Protein AF-A0A8X6IWI7-F1 (afdb_monomer)

Structure (mmCIF, N/CA/C/O backbone):
data_AF-A0A8X6IWI7-F1
#
_entry.id   AF-A0A8X6IWI7-F1
#
loop_
_atom_site.group_PDB
_atom_site.id
_atom_site.type_symbol
_atom_site.label_atom_id
_atom_site.label_alt_id
_atom_site.label_comp_id
_atom_site.label_asym_id
_atom_site.label_entity_id
_atom_site.label_seq_id
_atom_site.pdbx_PDB_ins_code
_atom_site.Cartn_x
_atom_site.Cartn_y
_atom_site.Cartn_z
_atom_site.occupancy
_atom_site.B_iso_or_equiv
_atom_site.auth_seq_id
_atom_site.auth_comp_id
_atom_site.auth_asym_id
_atom_site.auth_atom_id
_atom_site.pdbx_PDB_model_num
ATOM 1 N N . MET A 1 1 ? -10.924 -8.809 19.223 1.00 84.25 1 MET A N 1
ATOM 2 C CA . MET A 1 1 ? -11.568 -7.488 19.035 1.00 84.25 1 MET A CA 1
ATOM 3 C C . MET A 1 1 ? -13.076 -7.531 19.216 1.00 84.25 1 MET A C 1
ATOM 5 O O . MET A 1 1 ? -13.504 -7.066 20.253 1.00 84.25 1 MET A O 1
ATOM 9 N N . ILE A 1 2 ? -13.879 -8.114 18.316 1.00 87.06 2 ILE A N 1
ATOM 10 C CA . ILE A 1 2 ? -15.355 -7.974 18.386 1.00 87.06 2 ILE A CA 1
ATOM 11 C C . ILE A 1 2 ? -15.958 -8.485 19.709 1.00 87.06 2 ILE A C 1
ATOM 13 O O . ILE A 1 2 ? -16.742 -7.789 20.342 1.00 87.06 2 ILE A O 1
ATOM 17 N N . ARG A 1 3 ? -15.534 -9.663 20.189 1.00 90.69 3 ARG A N 1
ATOM 18 C CA . ARG A 1 3 ? -16.011 -10.216 21.474 1.00 90.69 3 ARG A CA 1
ATOM 19 C C . ARG A 1 3 ? -15.592 -9.405 22.712 1.00 90.69 3 ARG A C 1
ATOM 21 O O . ARG A 1 3 ? -16.226 -9.542 23.744 1.00 90.69 3 ARG A O 1
ATOM 28 N N . GLN A 1 4 ? -14.521 -8.611 22.625 1.00 93.56 4 GLN A N 1
ATOM 29 C CA . GLN A 1 4 ? -13.936 -7.884 23.766 1.00 93.56 4 GLN A CA 1
ATOM 30 C C . GLN A 1 4 ? -14.277 -6.388 23.762 1.00 93.56 4 GLN A C 1
ATOM 32 O O . GLN A 1 4 ? -14.458 -5.800 24.817 1.00 93.56 4 GLN A O 1
ATOM 37 N N . LEU A 1 5 ? -14.336 -5.771 22.579 1.00 91.81 5 LEU A N 1
ATOM 38 C CA . LEU A 1 5 ? -14.524 -4.330 22.378 1.00 91.81 5 LEU A CA 1
ATOM 39 C C . LEU A 1 5 ? -15.914 -3.988 21.817 1.00 91.81 5 LEU A C 1
ATOM 41 O O . LEU A 1 5 ? -16.243 -2.816 21.671 1.00 91.81 5 LEU A O 1
ATOM 45 N N . GLY A 1 6 ? -16.723 -4.999 21.487 1.00 91.81 6 GLY A N 1
ATOM 46 C CA . GLY A 1 6 ? -18.044 -4.828 20.893 1.00 91.81 6 GLY A CA 1
ATOM 47 C C . GLY A 1 6 ? -18.021 -4.695 19.368 1.00 91.81 6 GLY A C 1
ATOM 48 O O . GLY A 1 6 ? -17.065 -5.076 18.688 1.00 91.81 6 GLY A O 1
ATOM 49 N N . LYS A 1 7 ? -19.130 -4.195 18.816 1.00 92.56 7 LYS A N 1
ATOM 50 C CA . LYS A 1 7 ? -19.333 -4.072 17.367 1.00 92.56 7 LYS A CA 1
ATOM 51 C C . LYS A 1 7 ? -18.381 -3.034 16.745 1.00 92.56 7 LYS A C 1
ATOM 53 O O . LYS A 1 7 ? -18.142 -1.999 17.367 1.00 92.56 7 LYS A O 1
ATOM 58 N N . PRO A 1 8 ? -17.879 -3.263 15.518 1.00 92.19 8 PRO A N 1
ATOM 59 C CA . PRO A 1 8 ? -17.081 -2.267 14.811 1.00 92.19 8 PRO A CA 1
ATOM 60 C C . PRO A 1 8 ? -17.909 -1.011 14.503 1.00 92.19 8 PRO A C 1
ATOM 62 O O . PRO A 1 8 ? -19.117 -1.085 14.265 1.00 92.19 8 PRO A O 1
ATOM 65 N N . THR A 1 9 ? -17.246 0.146 14.503 1.00 93.06 9 THR A N 1
ATOM 66 C CA . THR A 1 9 ? -17.865 1.438 14.156 1.00 93.06 9 THR A CA 1
ATOM 67 C C . THR A 1 9 ? -17.752 1.734 12.663 1.00 93.06 9 THR A C 1
ATOM 69 O O . THR A 1 9 ? -18.659 2.322 12.084 1.00 93.06 9 THR A O 1
ATOM 72 N N . VAL A 1 10 ? -16.641 1.334 12.042 1.00 91.44 10 VAL A N 1
ATOM 73 C CA . VAL A 1 10 ? -16.320 1.599 10.637 1.00 91.44 10 VAL A CA 1
ATOM 74 C C . VAL A 1 10 ? -15.728 0.337 10.027 1.00 91.44 10 VAL A C 1
ATOM 76 O O . VAL A 1 10 ? -14.997 -0.392 10.690 1.00 91.44 10 VAL A O 1
ATOM 79 N N . PHE A 1 11 ? -16.029 0.104 8.755 1.00 93.19 11 PHE A N 1
ATOM 80 C CA . PHE A 1 11 ? -15.331 -0.864 7.922 1.00 93.19 11 PHE A CA 1
ATOM 81 C C . PHE A 1 11 ? -14.664 -0.118 6.769 1.00 93.19 11 PHE A C 1
ATOM 83 O O . PHE A 1 11 ? -15.301 0.713 6.120 1.00 93.19 11 PHE A O 1
ATOM 90 N N . LEU A 1 12 ? -13.383 -0.392 6.529 1.00 94.25 12 LEU A N 1
ATOM 91 C CA . LEU A 1 12 ? -12.598 0.255 5.483 1.00 94.25 12 LEU A CA 1
ATOM 92 C C . LEU A 1 12 ? -11.906 -0.798 4.623 1.00 94.25 12 LEU A C 1
ATOM 94 O O . LEU A 1 12 ? -11.156 -1.637 5.119 1.00 94.25 12 LEU A O 1
ATOM 98 N N . THR A 1 13 ? -12.096 -0.696 3.313 1.00 94.81 13 THR A N 1
ATOM 99 C CA . THR A 1 13 ? -11.368 -1.492 2.324 1.00 94.81 13 THR A CA 1
ATOM 100 C C . THR A 1 13 ? -10.477 -0.611 1.471 1.00 94.81 13 THR A C 1
ATOM 102 O O . THR A 1 13 ? -10.889 0.471 1.045 1.00 94.81 13 THR A O 1
ATOM 105 N N . LYS A 1 14 ? -9.268 -1.080 1.168 1.00 94.00 14 LYS A N 1
ATOM 106 C CA . LYS A 1 14 ? -8.346 -0.392 0.263 1.00 94.00 14 LYS A CA 1
ATOM 107 C C . LYS A 1 14 ? -7.786 -1.381 -0.749 1.00 94.00 14 LYS A C 1
ATOM 109 O O . LYS A 1 14 ? -7.122 -2.329 -0.359 1.00 94.00 14 LYS A O 1
ATOM 114 N N . SER A 1 15 ? -8.003 -1.121 -2.033 1.00 92.56 15 SER A N 1
ATOM 115 C CA . SER A 1 15 ? -7.328 -1.827 -3.130 1.00 92.56 15 SER A CA 1
ATOM 116 C C . SER A 1 15 ? -6.086 -1.067 -3.577 1.00 92.56 15 SER A C 1
ATOM 118 O O . SER A 1 15 ? -6.041 0.170 -3.467 1.00 92.56 15 SER A O 1
ATOM 120 N N . ALA A 1 16 ? -5.101 -1.787 -4.108 1.00 93.25 16 ALA A N 1
ATOM 121 C CA . ALA A 1 16 ? -4.013 -1.159 -4.835 1.00 93.25 16 ALA A CA 1
ATOM 122 C C . ALA A 1 16 ? -4.431 -0.714 -6.249 1.00 93.25 16 ALA A C 1
ATOM 124 O O . ALA A 1 16 ? -5.392 -1.215 -6.829 1.00 93.25 16 ALA A O 1
ATOM 125 N N . ASN A 1 17 ? -3.757 0.330 -6.735 1.00 92.50 17 ASN A N 1
ATOM 126 C CA . ASN A 1 17 ? -3.874 0.860 -8.093 1.00 92.50 17 ASN A CA 1
ATOM 127 C C . ASN A 1 17 ? -2.459 1.157 -8.600 1.00 92.50 17 ASN A C 1
ATOM 129 O O . ASN A 1 17 ? -2.065 2.312 -8.765 1.00 92.50 17 ASN A O 1
ATOM 133 N N . GLU A 1 18 ? -1.666 0.105 -8.756 1.00 93.50 18 GLU A N 1
ATOM 134 C CA . GLU A 1 18 ? -0.228 0.167 -9.007 1.00 93.50 18 GLU A CA 1
ATOM 135 C C . GLU A 1 18 ? 0.090 0.920 -10.305 1.00 93.50 18 GLU A C 1
ATOM 137 O O . GLU A 1 18 ? 0.961 1.786 -10.325 1.00 93.50 18 GLU A O 1
ATOM 142 N N . ILE A 1 19 ? -0.699 0.675 -11.356 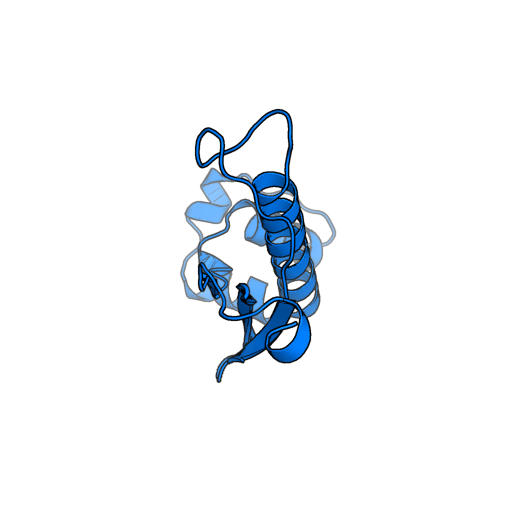1.00 92.88 19 ILE A N 1
ATOM 143 C CA . ILE A 1 19 ? -0.598 1.337 -12.670 1.00 92.88 19 ILE A CA 1
ATOM 144 C C . ILE A 1 19 ? -0.918 2.841 -12.577 1.00 92.88 19 ILE A C 1
ATOM 146 O O . ILE A 1 19 ? -0.448 3.636 -13.391 1.00 92.88 19 ILE A O 1
ATOM 150 N N . GLY A 1 20 ? -1.710 3.259 -11.587 1.00 92.44 20 GLY A N 1
ATOM 151 C CA . GLY A 1 20 ? -2.032 4.667 -11.347 1.00 92.44 20 GLY A CA 1
ATOM 152 C C . GLY A 1 20 ? -1.032 5.398 -10.449 1.00 92.44 20 GLY A C 1
ATOM 153 O O . GLY A 1 20 ? -1.081 6.625 -10.349 1.00 92.44 20 GLY A O 1
ATOM 154 N N . TRP A 1 21 ? -0.133 4.690 -9.766 1.00 94.81 21 TRP A N 1
ATOM 155 C CA . TRP A 1 21 ? 0.798 5.298 -8.818 1.00 94.81 21 TRP A CA 1
ATOM 156 C C . TRP A 1 21 ? 2.113 5.653 -9.498 1.00 94.81 21 TRP A C 1
ATOM 158 O O . TRP A 1 21 ? 3.065 4.880 -9.494 1.00 94.81 21 TRP A O 1
ATOM 168 N N . THR A 1 22 ? 2.195 6.871 -10.034 1.00 94.81 22 THR A N 1
ATOM 169 C CA . THR A 1 22 ? 3.383 7.365 -10.754 1.00 94.81 22 THR A CA 1
ATOM 170 C C . THR A 1 22 ? 4.672 7.243 -9.942 1.00 94.81 22 THR A C 1
ATOM 172 O O . THR A 1 22 ? 5.681 6.803 -10.476 1.00 94.81 22 THR A O 1
ATOM 175 N N . SER A 1 23 ? 4.640 7.533 -8.637 1.00 95.38 23 SER A N 1
ATOM 176 C CA . SER A 1 23 ? 5.803 7.357 -7.754 1.00 95.38 23 SER A CA 1
ATOM 177 C C . SER A 1 23 ? 6.238 5.892 -7.606 1.00 95.38 23 SER A C 1
ATOM 179 O O . SER A 1 23 ? 7.429 5.629 -7.465 1.00 95.38 23 SER A O 1
ATOM 181 N N . LEU A 1 24 ? 5.294 4.941 -7.619 1.00 96.50 24 LEU A N 1
ATOM 182 C CA . LEU A 1 24 ? 5.622 3.512 -7.626 1.00 96.50 24 LEU A CA 1
ATOM 183 C C . LEU A 1 24 ? 6.217 3.133 -8.983 1.00 96.50 24 LEU A C 1
ATOM 185 O O . LEU A 1 24 ? 7.293 2.559 -9.027 1.00 96.50 24 LEU A O 1
ATOM 189 N N . LEU A 1 25 ? 5.573 3.516 -10.084 1.00 96.94 25 LEU A N 1
ATOM 190 C CA . LEU A 1 25 ? 6.059 3.217 -11.431 1.00 96.94 25 LEU A CA 1
ATOM 191 C C . LEU A 1 25 ? 7.461 3.786 -11.701 1.00 96.94 25 LEU A C 1
ATOM 193 O O . LEU A 1 25 ? 8.275 3.110 -12.320 1.00 96.94 25 LEU A O 1
ATOM 197 N N . GLN A 1 26 ? 7.780 4.982 -11.196 1.00 96.94 26 GLN A N 1
ATOM 198 C CA . GLN A 1 26 ? 9.140 5.533 -11.240 1.00 96.94 26 GLN A CA 1
ATOM 199 C C . GLN A 1 26 ? 10.148 4.652 -10.495 1.00 96.94 26 GLN A C 1
ATOM 201 O O . GLN A 1 26 ? 11.249 4.423 -10.992 1.00 96.94 26 GLN A O 1
ATOM 206 N N . LEU A 1 27 ? 9.780 4.159 -9.308 1.00 96.69 27 LEU A N 1
ATOM 207 C CA . LEU A 1 27 ? 10.624 3.268 -8.515 1.00 96.69 27 LEU A CA 1
ATOM 208 C C . LEU A 1 27 ? 10.865 1.940 -9.246 1.00 96.69 27 LEU A C 1
ATOM 210 O O . LEU A 1 27 ? 12.009 1.509 -9.362 1.00 96.69 27 LEU A O 1
ATOM 214 N N . LEU A 1 28 ? 9.803 1.338 -9.785 1.00 96.88 28 LEU A N 1
ATOM 215 C CA . LEU A 1 28 ? 9.879 0.093 -10.553 1.00 96.88 28 LEU A CA 1
ATOM 216 C C . LEU A 1 28 ? 10.719 0.270 -11.823 1.00 96.88 28 LEU A C 1
ATOM 218 O O . LEU A 1 28 ? 11.576 -0.558 -12.119 1.00 96.88 28 LEU A O 1
ATOM 222 N N . TYR A 1 29 ? 10.542 1.385 -12.538 1.00 97.00 29 TYR A N 1
ATOM 223 C CA . TYR A 1 29 ? 11.363 1.721 -13.700 1.00 97.00 29 TYR A CA 1
ATOM 224 C C . TYR A 1 29 ? 12.842 1.837 -13.326 1.00 97.00 29 TYR A C 1
ATOM 226 O O . TYR A 1 29 ? 13.695 1.304 -14.035 1.00 97.00 29 TYR A O 1
ATOM 234 N N . LYS A 1 30 ? 13.148 2.501 -12.206 1.00 96.69 30 LYS A N 1
ATOM 235 C CA . LYS A 1 30 ? 14.519 2.645 -11.710 1.00 96.69 30 LYS A CA 1
ATOM 236 C C . LYS A 1 30 ? 15.152 1.289 -11.406 1.00 96.69 30 LYS A C 1
ATOM 238 O O . LYS A 1 30 ? 16.302 1.074 -11.771 1.00 96.69 30 LYS A O 1
ATOM 243 N N . PHE A 1 31 ? 14.418 0.378 -10.771 1.00 95.75 31 PHE A N 1
ATOM 244 C CA . PHE A 1 31 ? 14.911 -0.970 -10.479 1.00 95.75 31 PHE A CA 1
ATOM 245 C C . PHE A 1 31 ? 15.117 -1.803 -11.743 1.00 95.75 31 PHE A C 1
ATOM 247 O O . PHE A 1 31 ? 16.167 -2.423 -11.888 1.00 95.75 31 PHE A O 1
ATOM 254 N N . LYS A 1 32 ? 14.173 -1.751 -12.687 1.00 94.81 32 LYS A N 1
ATOM 255 C CA . LYS A 1 32 ? 14.281 -2.460 -13.967 1.00 94.81 32 LYS A CA 1
ATOM 256 C C . LYS A 1 32 ? 15.461 -1.980 -14.818 1.00 94.81 32 LYS A C 1
ATOM 258 O O . LYS A 1 32 ? 16.107 -2.786 -15.475 1.00 94.81 32 LYS A O 1
ATOM 263 N N . ASN A 1 33 ? 15.730 -0.675 -14.830 1.00 95.06 33 ASN A N 1
ATOM 264 C CA . ASN A 1 33 ? 16.718 -0.052 -15.716 1.00 95.06 33 ASN A CA 1
ATOM 265 C C . ASN A 1 33 ? 18.031 0.300 -14.997 1.00 95.06 33 ASN A C 1
ATOM 267 O O . ASN A 1 33 ? 18.611 1.352 -15.272 1.00 95.06 33 ASN A O 1
ATOM 271 N N . GLU A 1 34 ? 18.476 -0.539 -14.057 1.00 94.00 34 GLU A N 1
ATOM 272 C CA . GLU A 1 34 ? 19.792 -0.427 -13.397 1.00 94.00 34 GLU A CA 1
ATOM 273 C C . GLU A 1 34 ? 20.066 0.957 -12.776 1.00 94.00 34 GLU A C 1
ATOM 275 O O . GLU A 1 34 ? 21.174 1.490 -12.815 1.00 94.00 34 GLU A O 1
ATOM 280 N N . GLY A 1 35 ? 19.037 1.579 -12.199 1.00 92.56 35 GLY A N 1
ATOM 281 C CA . GLY A 1 35 ? 19.149 2.870 -11.526 1.00 92.56 35 GLY A CA 1
ATOM 282 C C . GLY A 1 35 ? 18.849 4.091 -12.396 1.00 92.56 35 GLY A C 1
ATOM 283 O O . GLY A 1 35 ? 18.854 5.200 -11.857 1.00 92.56 35 GLY A O 1
ATOM 284 N N . ARG A 1 36 ? 18.538 3.927 -13.691 1.00 94.62 36 ARG A N 1
ATOM 285 C CA . ARG A 1 36 ? 18.136 5.050 -14.557 1.00 94.62 36 ARG A CA 1
ATOM 286 C C . ARG A 1 36 ? 16.851 5.697 -14.058 1.00 94.62 36 ARG A C 1
ATOM 288 O O . ARG A 1 36 ? 15.848 5.029 -13.813 1.00 94.62 36 ARG A O 1
ATOM 295 N N . GLU A 1 37 ? 16.878 7.017 -13.953 1.00 93.75 37 GLU A N 1
ATOM 296 C CA . GLU A 1 37 ? 15.730 7.795 -13.506 1.00 93.75 37 GLU A CA 1
ATOM 297 C C . GLU A 1 37 ? 14.860 8.237 -14.684 1.00 93.75 37 GLU A C 1
ATOM 299 O O . GLU A 1 37 ? 15.322 8.407 -15.812 1.00 93.75 37 GLU A O 1
ATOM 304 N N . ILE A 1 38 ? 13.574 8.412 -14.404 1.00 94.25 38 ILE A N 1
ATOM 305 C CA . ILE A 1 38 ? 12.564 8.867 -15.353 1.00 94.25 38 ILE A CA 1
ATOM 306 C C . ILE A 1 38 ? 11.680 9.894 -14.646 1.00 94.25 38 ILE A C 1
ATOM 308 O O . ILE A 1 38 ? 11.379 9.748 -13.456 1.00 94.25 38 ILE A O 1
ATOM 312 N N . SER A 1 39 ? 11.275 10.955 -15.344 1.00 94.75 39 SER A N 1
ATOM 313 C CA . SER A 1 39 ? 10.428 11.994 -14.752 1.00 94.75 39 SER A CA 1
ATOM 314 C C . SER A 1 39 ? 9.007 11.483 -14.478 1.00 94.75 39 SER A C 1
ATOM 316 O O . SER A 1 39 ? 8.566 10.479 -15.047 1.00 94.75 39 SER A O 1
ATOM 318 N N . LYS A 1 40 ? 8.268 12.160 -13.589 1.00 90.94 40 LYS A N 1
ATOM 319 C CA . LYS A 1 40 ? 6.887 11.763 -13.254 1.00 90.94 40 LYS A CA 1
ATOM 320 C C . LYS A 1 40 ? 5.971 11.909 -14.456 1.00 90.94 40 LYS A C 1
ATOM 322 O O . LYS A 1 40 ? 5.080 11.086 -14.653 1.00 90.94 40 LYS A O 1
ATOM 327 N N . GLU A 1 41 ? 6.216 12.943 -15.246 1.00 93.19 41 GLU A N 1
ATOM 328 C CA . GLU A 1 41 ? 5.483 13.273 -16.456 1.00 93.19 41 GLU A CA 1
ATOM 329 C C . GLU A 1 41 ? 5.701 12.174 -17.496 1.00 93.19 41 GLU A C 1
ATOM 331 O O . GLU A 1 41 ? 4.729 11.634 -18.013 1.00 93.19 41 GLU A O 1
ATOM 336 N N . ALA A 1 42 ? 6.952 11.759 -17.724 1.00 93.44 42 ALA A N 1
ATOM 337 C CA . ALA A 1 42 ? 7.270 10.689 -18.666 1.00 93.44 42 ALA A CA 1
ATOM 338 C C . ALA A 1 42 ? 6.678 9.338 -18.227 1.00 93.44 42 ALA A C 1
ATOM 340 O O . ALA A 1 42 ? 6.073 8.642 -19.038 1.00 93.44 42 ALA A O 1
ATOM 341 N N . VAL A 1 43 ? 6.748 8.997 -16.934 1.00 94.00 43 VAL A N 1
ATOM 342 C CA . VAL A 1 43 ? 6.102 7.783 -16.396 1.00 94.00 43 VAL A CA 1
ATOM 343 C C . VAL A 1 43 ? 4.585 7.811 -16.551 1.00 94.00 43 VAL A C 1
ATOM 345 O O . VAL A 1 43 ? 3.969 6.782 -16.840 1.00 94.00 43 VAL A O 1
ATOM 348 N N . ALA A 1 44 ? 3.959 8.973 -16.366 1.00 92.75 44 ALA A N 1
ATOM 349 C CA . ALA A 1 44 ? 2.520 9.114 -16.548 1.00 92.75 44 ALA A CA 1
ATOM 350 C C . ALA A 1 44 ? 2.100 8.852 -18.004 1.00 92.75 44 ALA A C 1
ATOM 352 O O . ALA A 1 44 ? 1.030 8.273 -18.210 1.00 92.75 44 ALA A O 1
ATOM 353 N N . GLN A 1 45 ? 2.953 9.199 -18.975 1.00 95.12 45 GLN A N 1
ATOM 354 C CA . GLN A 1 45 ? 2.720 8.984 -20.408 1.00 95.12 45 GLN A CA 1
ATOM 355 C C . GLN A 1 45 ? 2.988 7.550 -20.889 1.00 95.12 45 GLN A C 1
ATOM 357 O O . GLN A 1 45 ? 2.590 7.221 -22.004 1.00 95.12 45 GLN A O 1
ATOM 362 N N . LEU A 1 46 ? 3.602 6.681 -20.072 1.00 94.94 46 LEU A N 1
ATOM 363 C CA . LEU A 1 46 ? 3.756 5.266 -20.427 1.00 94.94 46 LEU A CA 1
ATOM 364 C C . LEU A 1 46 ? 2.391 4.638 -20.733 1.00 94.94 46 LEU A C 1
ATOM 366 O O . LEU A 1 46 ? 1.387 4.894 -20.046 1.00 94.94 46 LEU A O 1
ATOM 370 N N . ASN A 1 47 ? 2.355 3.789 -21.751 1.00 96.00 47 ASN A N 1
ATOM 371 C CA . ASN A 1 47 ? 1.140 3.094 -22.133 1.00 96.00 47 ASN A CA 1
ATOM 372 C C . ASN A 1 47 ? 0.768 2.022 -21.087 1.00 96.00 47 ASN A C 1
ATOM 374 O O . ASN A 1 47 ? 1.526 1.693 -20.169 1.00 96.00 47 ASN A O 1
ATOM 378 N N . TYR A 1 48 ? -0.442 1.477 -21.202 1.00 94.69 48 TYR A N 1
ATOM 379 C CA . TYR A 1 48 ? -0.946 0.484 -20.250 1.00 94.69 48 TYR A CA 1
ATOM 380 C C . TYR A 1 48 ? -0.069 -0.777 -20.174 1.00 94.69 48 TYR A C 1
ATOM 382 O O . TYR A 1 48 ? 0.125 -1.327 -19.089 1.00 94.69 48 TYR A O 1
ATOM 390 N N . ILE A 1 49 ? 0.471 -1.224 -21.310 1.00 95.62 49 ILE A N 1
ATOM 391 C CA . ILE A 1 49 ? 1.285 -2.440 -21.404 1.00 95.62 49 ILE A CA 1
ATOM 392 C C . ILE A 1 49 ? 2.621 -2.224 -20.690 1.00 95.62 49 ILE A C 1
ATOM 394 O O . ILE A 1 49 ? 2.989 -3.029 -19.840 1.00 95.62 49 ILE A O 1
ATOM 398 N N . GLU A 1 50 ? 3.302 -1.111 -20.951 1.00 95.38 50 GLU A N 1
ATOM 399 C CA . GLU A 1 50 ? 4.566 -0.742 -20.302 1.00 95.38 50 GLU A CA 1
ATOM 400 C C . GLU A 1 50 ? 4.411 -0.661 -18.782 1.00 95.38 50 GLU A C 1
ATOM 402 O O . GLU A 1 50 ? 5.201 -1.244 -18.038 1.00 95.38 50 GLU A O 1
ATOM 407 N N . LYS A 1 51 ? 3.343 -0.007 -18.309 1.00 95.81 51 LYS A N 1
ATOM 408 C CA . LYS A 1 51 ? 3.031 0.066 -16.875 1.00 95.81 51 LYS A CA 1
ATOM 409 C C . LYS A 1 51 ? 2.747 -1.313 -16.283 1.00 95.81 51 LYS A C 1
ATOM 411 O O . LYS A 1 51 ? 3.207 -1.610 -15.184 1.00 95.81 51 LYS A O 1
ATOM 416 N N . SER A 1 52 ? 2.017 -2.159 -17.007 1.00 94.00 52 SER A N 1
ATOM 417 C CA . SER A 1 52 ? 1.705 -3.521 -16.561 1.00 94.00 52 SER A CA 1
ATOM 418 C C . SER A 1 52 ? 2.959 -4.386 -16.458 1.00 94.00 52 SER A C 1
ATOM 420 O O . SER A 1 52 ? 3.096 -5.139 -15.500 1.00 94.00 52 SER A O 1
ATOM 422 N N . ILE A 1 53 ? 3.896 -4.252 -17.400 1.00 95.12 53 ILE A N 1
ATOM 423 C CA . ILE A 1 53 ? 5.182 -4.958 -17.365 1.00 95.12 53 ILE A CA 1
ATOM 424 C C . ILE A 1 53 ? 5.969 -4.568 -16.109 1.00 95.12 53 ILE A C 1
ATOM 426 O O . ILE A 1 53 ? 6.406 -5.454 -15.382 1.00 95.12 53 ILE A O 1
ATOM 430 N N . LEU A 1 54 ? 6.084 -3.267 -15.811 1.00 95.94 54 LEU A N 1
ATOM 431 C CA . LEU A 1 54 ? 6.787 -2.790 -14.612 1.00 95.94 54 LEU A CA 1
ATOM 432 C C . LEU A 1 54 ? 6.210 -3.389 -13.321 1.00 95.94 54 LEU A C 1
ATOM 434 O O . LEU A 1 54 ? 6.962 -3.812 -12.449 1.00 95.94 54 LEU A O 1
ATOM 438 N N . VAL A 1 55 ? 4.880 -3.431 -13.200 1.00 94.81 55 VAL A N 1
ATOM 439 C CA . VAL A 1 55 ? 4.191 -3.974 -12.016 1.00 94.81 55 VAL A CA 1
ATOM 440 C C . VAL A 1 55 ? 4.357 -5.490 -11.908 1.00 94.81 55 VAL A C 1
ATOM 442 O O . VAL A 1 55 ? 4.609 -5.999 -10.818 1.00 94.81 55 VAL A O 1
ATOM 445 N N . ASN A 1 56 ? 4.226 -6.214 -13.022 1.00 92.94 56 ASN A N 1
ATOM 446 C CA . ASN A 1 56 ? 4.282 -7.676 -13.028 1.00 92.94 56 ASN A CA 1
ATOM 447 C C . ASN A 1 56 ? 5.696 -8.222 -12.781 1.00 92.94 56 ASN A C 1
ATOM 449 O O . ASN A 1 56 ? 5.833 -9.274 -12.163 1.00 92.94 56 ASN A O 1
ATOM 453 N N . GLU A 1 57 ? 6.735 -7.528 -13.250 1.00 94.56 57 GLU A N 1
ATOM 454 C CA . GLU A 1 57 ? 8.129 -7.955 -13.063 1.00 94.56 57 GLU A CA 1
ATOM 455 C C . GLU A 1 57 ? 8.619 -7.791 -11.617 1.00 94.56 57 GLU A C 1
ATOM 457 O O . GLU A 1 57 ? 9.508 -8.526 -11.192 1.00 94.56 57 GLU A O 1
ATOM 462 N N . ASP A 1 58 ? 8.024 -6.881 -10.840 1.00 94.94 58 ASP A N 1
ATOM 463 C CA . ASP A 1 58 ? 8.382 -6.661 -9.436 1.00 94.94 58 ASP A CA 1
ATOM 464 C C . ASP A 1 58 ? 7.140 -6.496 -8.537 1.00 94.94 58 ASP A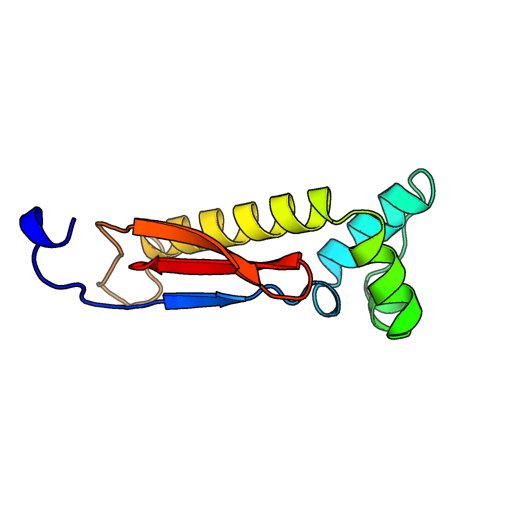 C 1
ATOM 466 O O . ASP A 1 58 ? 6.849 -5.454 -7.931 1.00 94.94 58 ASP A O 1
ATOM 470 N N . ALA A 1 59 ? 6.391 -7.595 -8.425 1.00 92.44 59 ALA A N 1
ATOM 471 C CA . ALA A 1 59 ? 5.221 -7.694 -7.555 1.00 92.44 59 ALA A CA 1
ATOM 472 C C . ALA A 1 59 ? 5.573 -7.577 -6.055 1.00 92.44 59 ALA A C 1
ATOM 474 O O . ALA A 1 59 ? 4.737 -7.158 -5.247 1.00 92.44 59 ALA A O 1
ATOM 475 N N . VAL A 1 60 ? 6.809 -7.915 -5.666 1.00 93.69 60 VAL A N 1
ATOM 476 C CA . VAL A 1 60 ? 7.275 -7.839 -4.272 1.00 93.69 60 VAL A CA 1
ATOM 477 C C . VAL A 1 60 ? 7.362 -6.384 -3.825 1.00 93.69 60 VAL A C 1
ATOM 479 O O . VAL A 1 60 ? 6.792 -6.027 -2.787 1.00 93.69 60 VAL A O 1
ATOM 482 N N . THR A 1 61 ? 7.996 -5.517 -4.620 1.00 95.75 61 THR A N 1
ATOM 483 C CA . THR A 1 61 ? 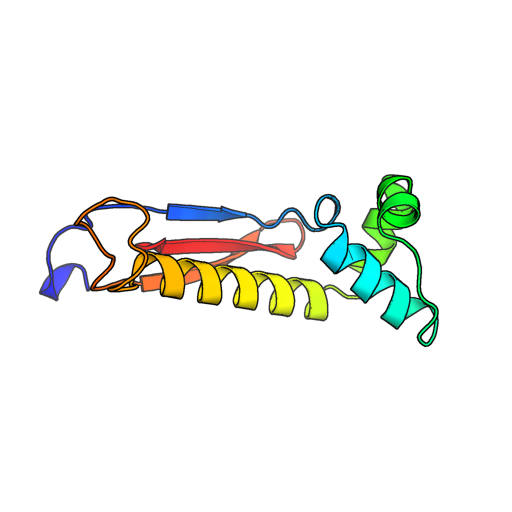8.037 -4.078 -4.332 1.00 95.75 61 THR A CA 1
ATOM 484 C C . THR A 1 61 ? 6.632 -3.488 -4.299 1.00 95.75 61 T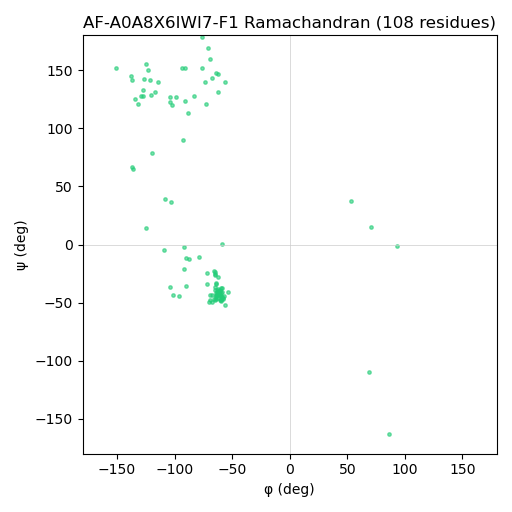HR A C 1
ATOM 486 O O . THR A 1 61 ? 6.328 -2.707 -3.393 1.00 95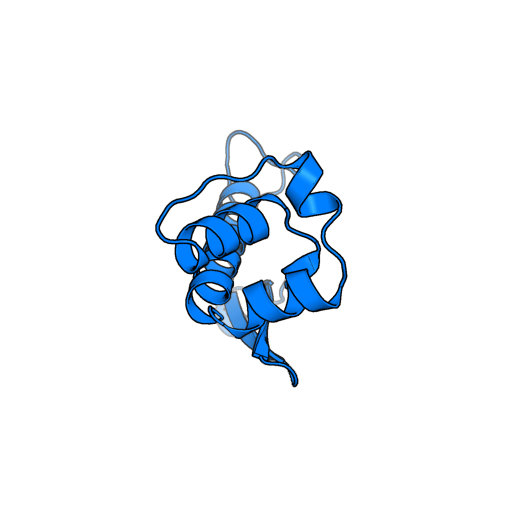.75 61 THR A O 1
ATOM 489 N N . CYS A 1 62 ? 5.739 -3.901 -5.205 1.00 95.12 62 CYS A N 1
ATOM 490 C CA . CYS A 1 62 ? 4.337 -3.472 -5.196 1.00 95.12 62 CYS A CA 1
ATOM 491 C C . CYS A 1 62 ? 3.632 -3.816 -3.872 1.00 95.12 62 CYS A C 1
ATOM 493 O O . CYS A 1 62 ? 3.001 -2.949 -3.255 1.00 95.12 62 CYS A O 1
ATOM 495 N N . ALA A 1 63 ? 3.794 -5.047 -3.379 1.00 94.50 63 ALA A N 1
ATOM 496 C CA . ALA A 1 63 ? 3.221 -5.487 -2.108 1.00 94.50 63 ALA A CA 1
ATOM 497 C C . ALA A 1 63 ? 3.799 -4.716 -0.905 1.00 94.50 63 ALA A C 1
ATOM 499 O O . ALA A 1 63 ? 3.048 -4.277 -0.025 1.00 94.50 63 ALA A O 1
ATOM 500 N N . ILE A 1 64 ? 5.118 -4.494 -0.877 1.00 95.56 64 ILE A N 1
ATOM 501 C CA . ILE A 1 64 ? 5.787 -3.704 0.171 1.00 95.56 64 ILE A CA 1
ATOM 502 C C . ILE A 1 64 ? 5.275 -2.260 0.162 1.00 95.56 64 ILE A C 1
ATOM 504 O O . ILE A 1 64 ? 4.937 -1.709 1.218 1.00 95.56 64 ILE A O 1
ATOM 508 N N . TYR A 1 65 ? 5.183 -1.654 -1.022 1.00 96.38 65 TYR A N 1
ATOM 509 C CA . TYR A 1 65 ? 4.704 -0.289 -1.211 1.00 96.38 65 TYR A CA 1
ATOM 510 C C . TYR A 1 65 ? 3.267 -0.134 -0.707 1.00 96.38 65 TYR A C 1
ATOM 512 O O . TYR A 1 65 ? 2.977 0.761 0.092 1.00 96.38 65 TYR A O 1
ATOM 520 N N . PHE A 1 66 ? 2.382 -1.054 -1.096 1.00 96.25 66 PHE A N 1
ATOM 521 C CA . PHE A 1 66 ? 0.998 -1.075 -0.634 1.00 96.25 66 PHE A CA 1
ATOM 522 C C . PHE A 1 66 ? 0.891 -1.216 0.887 1.00 96.25 66 PHE A C 1
ATOM 524 O O . PHE A 1 66 ? 0.204 -0.424 1.536 1.00 96.25 66 PHE A O 1
ATOM 531 N N . ASN A 1 67 ? 1.605 -2.177 1.480 1.00 95.62 67 ASN A N 1
ATOM 532 C CA . ASN A 1 67 ? 1.600 -2.373 2.929 1.00 95.62 67 ASN A CA 1
ATOM 533 C C . ASN A 1 67 ? 2.076 -1.107 3.661 1.00 95.62 67 ASN A C 1
ATOM 535 O O . ASN A 1 67 ? 1.478 -0.698 4.659 1.00 95.62 67 ASN A O 1
ATOM 539 N N . ARG A 1 68 ? 3.109 -0.428 3.141 1.00 96.44 68 ARG A N 1
ATOM 540 C CA . ARG A 1 68 ? 3.588 0.841 3.703 1.00 96.44 68 ARG A CA 1
ATOM 541 C C . ARG A 1 68 ? 2.531 1.942 3.616 1.00 96.44 68 ARG A C 1
ATOM 543 O O . ARG A 1 68 ? 2.332 2.642 4.611 1.00 96.44 68 ARG A O 1
ATOM 550 N N . LEU A 1 69 ? 1.830 2.076 2.489 1.00 95.94 69 LEU A N 1
ATOM 551 C CA . LEU A 1 69 ? 0.722 3.027 2.347 1.00 95.94 69 LEU A CA 1
ATOM 552 C C . LEU A 1 69 ? -0.393 2.758 3.363 1.00 95.94 69 LEU A C 1
ATOM 554 O O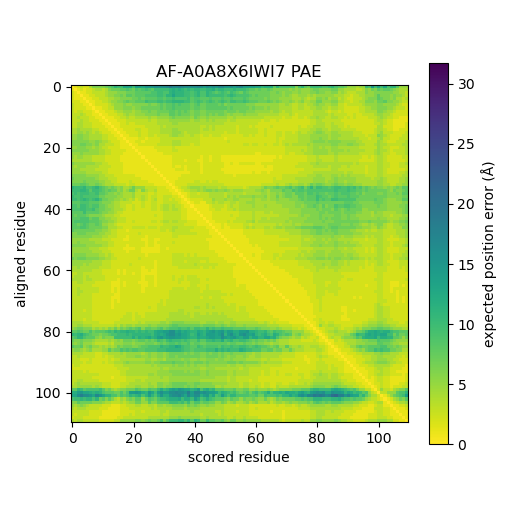 . LEU A 1 69 ? -0.837 3.685 4.041 1.00 95.94 69 LEU A O 1
ATOM 558 N N . VAL A 1 70 ? -0.805 1.498 3.520 1.00 96.69 70 VAL A N 1
ATOM 559 C CA . VAL A 1 70 ? -1.829 1.103 4.500 1.00 96.69 70 VAL A CA 1
ATOM 560 C C . VAL A 1 70 ? -1.382 1.427 5.927 1.00 96.69 70 VAL A C 1
ATOM 562 O O . VAL A 1 70 ? -2.159 1.977 6.707 1.00 96.69 70 VAL A O 1
ATOM 565 N N . ASN A 1 71 ? -0.118 1.172 6.268 1.00 95.75 71 ASN A N 1
ATOM 566 C CA . ASN A 1 71 ? 0.429 1.481 7.593 1.00 95.75 71 ASN A CA 1
ATOM 567 C C . ASN A 1 71 ? 0.437 2.981 7.889 1.00 95.75 71 ASN A C 1
ATOM 569 O O . ASN A 1 71 ? 0.048 3.398 8.982 1.00 95.75 71 ASN A O 1
ATOM 573 N N . ILE A 1 72 ? 0.867 3.796 6.922 1.00 95.69 72 ILE A N 1
ATOM 574 C CA . ILE A 1 72 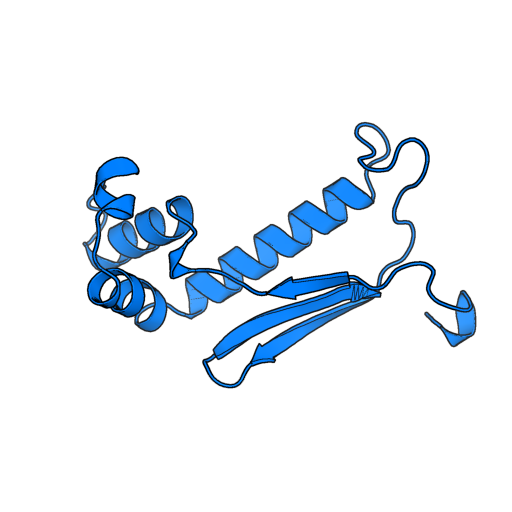? 0.870 5.255 7.060 1.00 95.69 72 ILE A CA 1
ATOM 575 C C . ILE A 1 72 ? -0.562 5.772 7.196 1.00 95.69 72 ILE A C 1
ATOM 577 O O . ILE A 1 72 ? -0.828 6.579 8.083 1.00 95.69 72 ILE A O 1
ATOM 581 N N . MET A 1 73 ? -1.491 5.270 6.381 1.00 95.12 73 MET A N 1
ATOM 582 C CA . MET A 1 73 ? -2.905 5.630 6.459 1.00 95.12 73 MET A CA 1
ATOM 583 C C . MET A 1 73 ? -3.470 5.353 7.857 1.00 95.12 73 MET A C 1
ATOM 585 O O . MET A 1 73 ? -3.992 6.269 8.483 1.00 95.12 73 MET A O 1
ATOM 589 N N . ILE A 1 74 ? -3.291 4.146 8.402 1.00 94.75 74 ILE A N 1
ATOM 590 C CA . ILE A 1 74 ? -3.769 3.815 9.757 1.00 94.75 74 ILE A CA 1
ATOM 591 C C . ILE A 1 74 ? -3.112 4.715 10.816 1.00 94.75 74 ILE A C 1
ATOM 593 O O . ILE A 1 74 ? -3.787 5.186 11.732 1.00 94.75 74 ILE A O 1
ATOM 597 N N . LYS A 1 75 ? -1.813 5.019 10.678 1.00 94.19 75 LYS A N 1
ATOM 598 C CA . LYS A 1 75 ? -1.107 5.939 11.584 1.00 94.19 75 LYS A CA 1
ATOM 599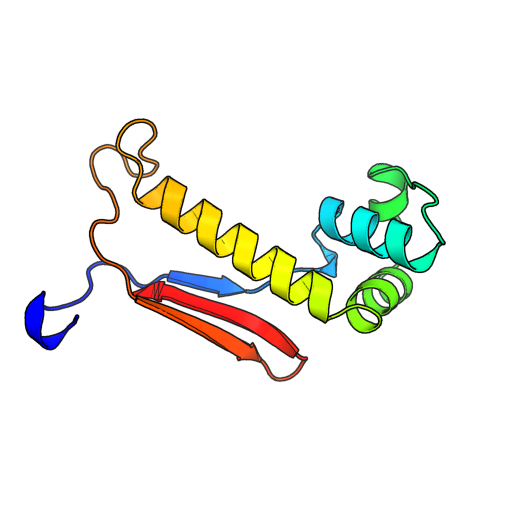 C C . LYS A 1 75 ? -1.704 7.350 11.555 1.00 94.19 75 LYS A C 1
ATOM 601 O O . LYS A 1 75 ? -1.820 7.972 12.608 1.00 94.19 75 LYS A O 1
ATOM 606 N N . ILE A 1 76 ? -2.085 7.846 10.378 1.00 94.56 76 ILE A N 1
ATOM 607 C CA . ILE A 1 76 ? -2.765 9.140 10.227 1.00 94.56 76 ILE A CA 1
ATOM 608 C C . ILE A 1 76 ? -4.147 9.085 10.888 1.00 94.56 76 ILE A C 1
ATOM 610 O O . ILE A 1 76 ? -4.464 9.956 11.694 1.00 94.56 76 ILE A O 1
ATOM 614 N N . LEU A 1 77 ? -4.930 8.034 10.629 1.00 93.75 77 LEU A N 1
ATOM 615 C CA . LEU A 1 77 ? -6.271 7.862 11.202 1.00 93.75 77 LEU A CA 1
ATOM 616 C C . LEU A 1 77 ? -6.268 7.740 12.739 1.00 93.75 77 LEU A C 1
ATOM 618 O O . LEU A 1 77 ? -7.249 8.099 13.390 1.00 93.75 77 LEU A O 1
ATOM 622 N N . GLY A 1 78 ? -5.179 7.240 13.329 1.00 93.44 78 GLY A N 1
ATOM 623 C CA . GLY A 1 78 ? -4.988 7.151 14.782 1.00 93.44 78 GLY A CA 1
ATOM 624 C C . GLY A 1 78 ? -4.274 8.351 15.421 1.00 93.44 78 GLY A C 1
ATOM 625 O O . GLY A 1 78 ? -4.076 8.360 16.642 1.00 93.44 78 GLY A O 1
ATOM 626 N N . SER A 1 79 ? -3.856 9.344 14.627 1.00 93.00 79 SER A N 1
ATOM 627 C CA . SER A 1 79 ? -3.095 10.508 15.097 1.00 93.00 79 SER A CA 1
ATOM 628 C C . SER A 1 79 ? -3.895 11.344 16.095 1.00 93.00 79 SER A C 1
ATOM 630 O O . SER A 1 79 ? -5.109 11.455 15.991 1.00 93.00 79 SER A O 1
ATOM 632 N N . LYS A 1 80 ? -3.209 11.961 17.067 1.00 88.00 80 LYS A N 1
ATOM 633 C CA . LYS A 1 80 ? -3.821 12.903 18.024 1.00 88.00 80 LYS A CA 1
ATOM 634 C C . LYS A 1 80 ? -3.749 14.365 17.572 1.00 88.00 80 LYS A C 1
ATOM 636 O O . LYS A 1 80 ? -4.484 15.184 18.100 1.00 88.00 80 LYS A O 1
ATOM 641 N N . LYS A 1 81 ? -2.824 14.697 16.662 1.00 85.62 81 LYS A N 1
ATOM 642 C CA . LYS A 1 81 ? -2.552 16.087 16.247 1.00 85.62 81 LYS A CA 1
ATOM 643 C C . LYS A 1 81 ? -3.290 16.469 14.966 1.00 85.62 81 LYS A C 1
ATOM 645 O O . LYS A 1 81 ? -3.886 17.530 14.901 1.00 85.62 81 LYS A O 1
ATOM 650 N N . ASN A 1 82 ? -3.270 15.576 13.977 1.00 82.31 82 ASN A N 1
ATOM 651 C CA . ASN A 1 82 ? -3.866 15.800 12.661 1.00 82.31 82 ASN A CA 1
ATOM 652 C C . ASN A 1 82 ? -4.943 14.742 12.446 1.00 82.31 82 ASN A C 1
ATOM 654 O O . ASN A 1 82 ? -4.673 13.716 11.825 1.00 82.31 82 ASN A O 1
ATOM 658 N N . ILE A 1 83 ? -6.112 14.954 13.049 1.00 87.94 83 ILE A N 1
ATOM 659 C CA . ILE A 1 83 ? -7.227 14.009 13.016 1.00 87.94 83 ILE A CA 1
ATOM 660 C C . ILE A 1 83 ? -8.081 14.305 11.771 1.00 87.94 83 ILE A C 1
ATOM 662 O O . ILE A 1 83 ? -8.721 15.356 11.717 1.00 87.94 83 ILE A O 1
ATOM 666 N N . PRO A 1 84 ? -8.134 13.405 10.771 1.00 88.44 84 PRO A N 1
ATOM 667 C CA . PRO A 1 84 ? -8.895 13.652 9.542 1.00 88.44 84 PRO A CA 1
ATOM 668 C C . PRO A 1 84 ? -10.410 13.751 9.763 1.00 88.44 84 PRO A C 1
ATOM 670 O O . PRO A 1 84 ? -11.109 14.359 8.962 1.00 88.44 84 PRO A O 1
ATOM 673 N N . PHE A 1 85 ? -10.917 13.160 10.849 1.00 88.94 85 PHE A N 1
ATOM 674 C CA . PHE A 1 85 ? -12.341 13.117 11.191 1.00 88.94 85 PHE A CA 1
ATOM 675 C C . PHE A 1 85 ? -12.684 14.027 12.385 1.00 88.94 85 PHE A C 1
ATOM 677 O O . PHE A 1 85 ? -13.464 13.661 13.266 1.00 88.94 85 PHE A O 1
ATOM 684 N N . GLY A 1 86 ? -12.070 15.211 12.452 1.00 87.38 86 GLY A N 1
ATOM 685 C CA . GLY A 1 86 ? -12.323 16.189 13.514 1.00 87.38 86 GLY A CA 1
ATOM 686 C C . GLY A 1 86 ? -11.809 15.709 14.871 1.00 87.38 86 GLY A C 1
ATOM 687 O O . GLY A 1 86 ? -10.609 15.640 15.084 1.00 87.38 86 GLY A O 1
ATOM 688 N N . GLN A 1 87 ? -12.698 15.373 15.805 1.00 88.25 87 GLN A N 1
ATOM 689 C CA . GLN A 1 87 ? -12.303 14.843 17.121 1.00 88.25 87 GLN A CA 1
ATOM 690 C C . GLN A 1 87 ? -12.177 13.310 17.158 1.00 88.25 87 GLN A C 1
ATOM 692 O O . GLN A 1 87 ? -11.663 12.746 18.126 1.00 88.25 87 GLN A O 1
ATOM 697 N N . TYR A 1 88 ? -12.649 12.616 16.118 1.00 91.56 88 TYR A N 1
ATOM 698 C CA . TYR A 1 88 ? -12.727 11.158 16.098 1.00 91.56 88 TYR A CA 1
ATOM 699 C C . TYR A 1 88 ? -11.457 10.537 15.516 1.00 91.56 88 TYR A C 1
ATOM 701 O O . TYR A 1 88 ? -11.084 10.802 14.376 1.00 91.56 88 TYR A O 1
ATOM 709 N N . ARG A 1 89 ? -10.809 9.657 16.283 1.00 93.69 89 ARG A N 1
ATOM 710 C CA . ARG A 1 89 ? -9.607 8.923 15.858 1.00 93.69 89 ARG A CA 1
ATOM 711 C C . ARG A 1 89 ? -9.790 7.420 15.998 1.00 93.69 89 ARG A C 1
ATOM 713 O O . ARG A 1 89 ? -10.536 6.954 16.859 1.00 93.69 89 ARG A O 1
ATOM 720 N N . VAL A 1 90 ? -9.041 6.663 15.206 1.00 93.38 90 VAL A N 1
ATOM 721 C CA . VAL A 1 90 ? -8.977 5.203 15.330 1.00 93.38 90 VAL A CA 1
ATOM 722 C C . VAL A 1 90 ? -8.180 4.838 16.584 1.00 93.38 90 VAL A C 1
ATOM 724 O O . VAL A 1 90 ? -7.023 5.233 16.739 1.00 93.38 90 VAL A O 1
ATOM 727 N N . ILE A 1 91 ? -8.813 4.102 17.501 1.00 92.62 91 ILE A N 1
ATOM 728 C CA . ILE A 1 91 ? -8.201 3.643 18.763 1.00 92.62 91 ILE A CA 1
ATOM 729 C C . ILE A 1 91 ? -7.791 2.174 18.653 1.00 92.62 91 ILE A C 1
ATOM 731 O O . ILE A 1 91 ? -6.692 1.798 19.056 1.00 92.62 91 ILE A O 1
ATOM 735 N N . HIS A 1 92 ? -8.667 1.359 18.073 1.00 94.00 92 HIS A N 1
ATOM 736 C CA . HIS A 1 92 ? -8.463 -0.062 17.842 1.00 94.00 92 HIS A CA 1
ATOM 737 C C . HIS A 1 92 ? -8.711 -0.349 16.371 1.00 94.00 92 HIS A C 1
ATOM 739 O O . HIS A 1 92 ? -9.600 0.257 15.778 1.00 94.00 92 HIS A O 1
ATOM 745 N N . TYR A 1 93 ? -7.923 -1.254 15.802 1.00 94.69 93 TYR A N 1
ATOM 746 C CA . TYR A 1 93 ? -8.151 -1.746 14.457 1.00 94.69 93 TYR A CA 1
ATOM 747 C C . TYR A 1 93 ? -7.630 -3.174 14.314 1.00 94.69 93 TYR A C 1
ATOM 749 O O . TYR A 1 93 ? -6.658 -3.573 14.963 1.00 94.69 93 TYR A O 1
ATOM 757 N N . PHE A 1 94 ? -8.250 -3.923 13.418 1.00 93.56 94 PHE A N 1
ATOM 758 C CA . PHE A 1 94 ? -7.760 -5.180 12.884 1.00 93.56 94 PHE A CA 1
ATOM 759 C C . PHE A 1 94 ? -7.631 -5.018 11.375 1.00 93.56 94 PHE A C 1
ATOM 761 O O . PHE A 1 94 ? -8.572 -4.597 10.712 1.00 93.56 94 PHE A O 1
ATOM 768 N N . LYS A 1 95 ? -6.469 -5.356 10.815 1.00 94.00 95 LYS A N 1
ATOM 769 C CA . LYS A 1 95 ? -6.263 -5.335 9.365 1.00 94.00 95 LYS A CA 1
ATOM 770 C C . LYS A 1 95 ? -5.856 -6.714 8.869 1.00 94.00 95 LYS A C 1
ATOM 772 O O . LYS A 1 95 ? -5.035 -7.384 9.496 1.00 94.00 95 LYS A O 1
ATOM 777 N N . ARG A 1 96 ? -6.368 -7.083 7.704 1.00 94.75 96 ARG A N 1
ATOM 778 C CA . ARG A 1 96 ? -5.965 -8.260 6.937 1.00 94.75 96 ARG A CA 1
ATOM 779 C C . ARG A 1 96 ? -5.641 -7.811 5.519 1.00 94.75 96 ARG A C 1
ATOM 781 O O . ARG A 1 96 ? -6.403 -7.040 4.942 1.00 94.75 96 ARG A O 1
ATOM 788 N N . ILE A 1 97 ? -4.515 -8.266 4.981 1.00 93.94 97 ILE A N 1
ATOM 789 C CA . ILE A 1 97 ? -4.167 -8.065 3.572 1.00 93.94 97 ILE A CA 1
ATOM 790 C C . ILE A 1 97 ? -4.396 -9.390 2.856 1.00 93.94 97 ILE A C 1
ATOM 792 O O . ILE A 1 97 ? -3.891 -10.421 3.294 1.00 93.94 97 ILE A O 1
ATOM 796 N N . GLU A 1 98 ? -5.166 -9.349 1.780 1.00 93.88 98 GLU A N 1
ATOM 797 C CA . GLU A 1 98 ? -5.448 -10.482 0.904 1.00 93.88 98 GLU A CA 1
ATOM 798 C C . GLU A 1 98 ? -5.048 -10.125 -0.521 1.00 93.88 98 GLU A C 1
ATOM 800 O O . GLU A 1 98 ? -5.087 -8.961 -0.911 1.00 93.88 98 GLU A O 1
ATOM 805 N N . PHE A 1 99 ? -4.660 -11.123 -1.303 1.00 89.88 99 PHE A N 1
ATOM 806 C CA . PHE A 1 99 ? -4.325 -10.941 -2.708 1.00 89.88 99 PHE A CA 1
ATOM 807 C C . PHE A 1 99 ? -5.500 -11.420 -3.556 1.00 89.88 99 PHE A C 1
ATOM 809 O O . PHE A 1 99 ? -5.921 -12.571 -3.451 1.00 89.88 99 PHE A O 1
ATOM 816 N N . GLN A 1 100 ? -6.065 -10.520 -4.362 1.00 83.69 100 GLN A N 1
ATOM 817 C CA . GLN A 1 100 ? -7.194 -10.843 -5.237 1.00 83.69 100 GLN A CA 1
ATOM 818 C C . GLN A 1 100 ? -6.734 -11.643 -6.467 1.00 83.69 100 GLN A C 1
ATOM 820 O O . GLN A 1 100 ? -5.542 -11.872 -6.662 1.00 83.69 100 GLN A O 1
ATOM 825 N N . HIS A 1 101 ? -7.675 -12.033 -7.336 1.00 63.84 101 HIS A N 1
ATOM 826 C CA . HIS A 1 101 ? -7.497 -12.974 -8.459 1.00 63.84 101 HIS A CA 1
ATOM 827 C C . HIS A 1 101 ? -6.433 -12.586 -9.520 1.00 63.84 101 HIS A C 1
ATOM 829 O O . HIS A 1 101 ? -6.226 -13.312 -10.489 1.00 63.84 101 HIS A O 1
ATOM 835 N N . ARG A 1 102 ? -5.747 -11.449 -9.349 1.00 69.94 102 ARG A N 1
ATOM 836 C CA . ARG A 1 102 ? -4.648 -10.952 -10.195 1.00 69.94 102 ARG A CA 1
ATOM 837 C C . ARG A 1 102 ? -3.365 -10.649 -9.410 1.00 69.94 102 ARG A C 1
ATOM 839 O O . ARG A 1 102 ? -2.512 -9.928 -9.905 1.00 69.94 102 ARG A O 1
ATOM 846 N N . GLY A 1 103 ? -3.255 -11.121 -8.167 1.00 76.81 103 GLY A N 1
ATOM 847 C CA . GLY A 1 103 ? -2.102 -10.833 -7.308 1.00 76.81 103 GLY A CA 1
ATOM 848 C C . GLY A 1 103 ? -2.029 -9.379 -6.824 1.00 76.81 103 GLY A C 1
ATOM 849 O O . GLY A 1 103 ? -0.997 -8.955 -6.320 1.00 76.81 103 GLY A O 1
ATOM 850 N N . CYS A 1 104 ? -3.118 -8.615 -6.947 1.00 83.94 104 CYS A N 1
ATOM 851 C CA . CYS A 1 104 ? -3.202 -7.255 -6.423 1.00 83.94 104 CYS A CA 1
ATOM 852 C C . CYS A 1 104 ? -3.569 -7.306 -4.928 1.00 83.94 104 CYS A C 1
ATOM 854 O O . CYS A 1 104 ? -4.553 -7.973 -4.572 1.00 83.94 104 CYS A O 1
ATOM 856 N N . PRO A 1 105 ? -2.809 -6.640 -4.041 1.00 93.00 105 PRO A N 1
ATOM 857 C CA . PRO A 1 105 ? -3.096 -6.632 -2.623 1.00 93.00 105 PRO A CA 1
ATOM 858 C C . PRO A 1 105 ? -4.317 -5.759 -2.309 1.00 93.00 105 PRO A C 1
ATOM 860 O O . PRO A 1 105 ? -4.520 -4.660 -2.835 1.00 93.00 105 PRO A O 1
ATOM 863 N N . HIS A 1 106 ? -5.124 -6.259 -1.387 1.00 94.38 106 HIS A N 1
ATOM 864 C CA . HIS A 1 106 ? -6.351 -5.647 -0.923 1.00 94.38 106 HIS A CA 1
ATOM 865 C C . HIS A 1 106 ? -6.395 -5.712 0.602 1.00 94.38 106 HIS A C 1
ATOM 867 O O . HIS A 1 106 ? -6.239 -6.772 1.206 1.00 94.38 106 HIS A O 1
ATOM 873 N N . ALA A 1 107 ? -6.575 -4.564 1.243 1.00 96.81 107 ALA A N 1
ATOM 874 C CA . ALA A 1 107 ? -6.648 -4.460 2.690 1.00 96.81 107 ALA A CA 1
ATOM 875 C C . ALA A 1 107 ? -8.106 -4.397 3.139 1.00 96.81 107 ALA A C 1
ATOM 877 O O . ALA A 1 107 ? -8.847 -3.514 2.710 1.00 96.81 107 ALA A O 1
ATOM 878 N N . HIS A 1 108 ? -8.470 -5.282 4.060 1.00 95.62 108 HIS A N 1
ATOM 879 C CA . HIS A 1 108 ? -9.704 -5.231 4.833 1.00 95.62 108 HIS A CA 1
ATOM 880 C C . HIS A 1 108 ? -9.373 -4.753 6.247 1.00 95.62 108 HIS A C 1
ATOM 882 O O . HIS A 1 108 ? -8.534 -5.358 6.920 1.00 95.62 108 HIS A O 1
ATOM 888 N N . ILE A 1 109 ? -9.998 -3.663 6.687 1.00 95.81 109 ILE A N 1
ATOM 889 C CA . ILE A 1 109 ? -9.719 -3.009 7.967 1.00 95.81 109 ILE A CA 1
ATOM 890 C C . ILE A 1 109 ? -11.031 -2.846 8.741 1.00 95.81 109 ILE A C 1
ATOM 892 O O . ILE A 1 109 ? -12.010 -2.308 8.219 1.00 95.81 109 ILE A O 1
ATOM 896 N N . LEU A 1 110 ? -11.018 -3.322 9.985 1.00 91.56 110 LEU A N 1
ATOM 897 C CA . LEU A 1 110 ? -12.085 -3.249 10.987 1.00 91.56 110 LEU A CA 1
ATOM 898 C C . LEU A 1 110 ? -11.631 -2.439 12.197 1.00 91.56 110 LEU A C 1
ATOM 900 O O . LEU A 1 110 ? -10.423 -2.520 12.510 1.00 91.56 110 LEU A O 1
#

Nearest PDB structures (foldseek):
  5moj-assembly1_A  TM=5.792E-01  e=1.580E+00  Homo sapiens
  4j4p-assembly1_B  TM=4.821E-01  e=2.153E+00  Homo sapiens
  8trk-assembly1_A  TM=3.602E-01  e=8.402E+00  Rattus
  8v4s-assembly1_A  TM=3.312E-01  e=9.509E+00  Rattus

Mean predicted aligned error: 4.05 Å

Secondary structure (DSSP, 8-state):
-HHHH-S-S--EEEE--GGG-HHHHHHHHHHHTTT----HHHHHHS-HHHHHHHHHHTHHHHHHHHHHHHHHHHHHHT-SSS-TBTTB------EEEEE-TTS-EEEEE-

pLDDT: mean 92.77, std 4.88, range [63.84, 97.0]

Solvent-accessible surface area (backbone atoms only — not comparable to full-atom values): 6552 Å² total; per-residue (Å²): 101,57,94,78,74,42,80,79,91,59,79,48,76,46,74,69,58,66,80,75,32,45,75,55,49,38,52,40,46,17,65,75,52,81,66,47,83,66,56,63,67,60,54,62,67,50,52,72,65,61,41,47,50,46,47,68,78,40,50,65,60,52,50,51,52,50,53,50,52,53,51,51,50,53,51,42,42,42,31,89,85,63,32,88,59,66,91,53,53,52,86,75,74,50,77,47,78,46,65,47,103,80,72,48,52,31,36,46,36,64

Foldseek 3Di:
DCVPPNDDPDKDKDWDDQLPDLVNQQVLVCVVVVRDGDDSVRSVPDDPVSSVCSCVVCVVSQVVVVVVVVVVVLCQQQDPPRHPVVRDGDPDKDWDWDQPPVRIIMIIMD

Radius of gyration: 17.09 Å; Cα contacts (8 Å, |Δi|>4): 116; chains: 1; bounding box: 39×29×46 Å

Org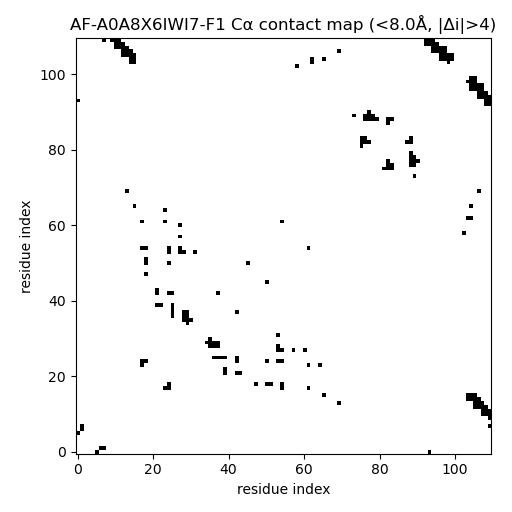anism: Trichonephila clavata (NCBI:txid2740835)

Sequence (110 aa):
MIRQLGKPTVFLTKSANEIGWTSLLQLLYKFKNEGREISKEAVAQLNYIEKSILVNEDAVTCAIYFNRLVNIMIKILGSKKNIPFGQYRVIHYFKRIEFQHRGCPHAHIL

InterPro domains:
  IPR025476 Helitron helicase-like domain [PF14214] (1-110)